Protein AF-A0A3D2QE95-F1 (afdb_monomer)

Sequence (88 aa):
MNSLRKADLKALIAAAVLFAIIYGLLQADVIGAFWELNLVLIGINIILATSLNMINGYTGQFSIGHAGFLAVGAYVGAIMTVKLGFNM

Foldseek 3Di:
DDPVVVVVVVVVVVVVVVVVVVVVCVVVCVQPPVNVVVVVVVVLVVVLVVVCCCCCVVVVDDDPCSVVVVVVVVVVVVCCVPPVVPDD

Mean predicted aligned error: 7.7 Å

pLDDT: mean 82.98, std 8.78, range [49.81, 93.38]

Radius of gyration: 17.08 Å; Cα contacts (8 Å, |Δi|>4): 25; chains: 1; bounding box: 46×33×39 Å

Solvent-accessible surface area (backbone atoms only — not comparable to full-atom values): 5068 Å² total; per-residue (Å²): 136,61,71,64,62,57,51,53,49,50,50,52,51,50,52,52,52,50,50,52,52,55,51,52,39,45,76,66,61,74,47,48,73,73,55,47,54,49,51,53,52,50,53,53,50,51,54,49,51,54,53,48,45,50,40,45,67,74,69,66,44,86,80,78,59,60,66,54,55,52,51,52,52,51,52,52,51,51,46,42,38,75,74,68,66,46,80,126

Secondary structure (DSSP, 8-state):
--HHHHHHHHHHHHHHHHHHHHHHHHHTT-S-HHHHHHHHHHHHHHHHHHHHIIIIIII-----SHHHHHHHHHHHHHHHHHHH----

Structure (mmCIF, N/CA/C/O backbone):
data_AF-A0A3D2QE95-F1
#
_entry.id   AF-A0A3D2QE95-F1
#
loop_
_atom_site.group_PDB
_atom_site.id
_atom_site.type_symbol
_atom_site.label_atom_id
_atom_site.label_alt_id
_atom_site.label_comp_id
_atom_site.label_asym_id
_atom_site.label_entity_id
_atom_site.label_seq_id
_atom_site.pdbx_PDB_ins_code
_atom_site.Cartn_x
_atom_site.Cartn_y
_atom_site.Cartn_z
_atom_site.occupancy
_atom_site.B_iso_or_equiv
_atom_site.auth_seq_id
_atom_site.auth_comp_id
_atom_site.auth_asym_id
_atom_site.auth_atom_id
_atom_site.pdbx_PDB_model_num
ATOM 1 N N . MET A 1 1 ? -28.295 -19.103 6.191 1.00 49.81 1 MET A N 1
ATOM 2 C CA . MET A 1 1 ? -26.836 -18.888 6.343 1.00 49.81 1 MET A CA 1
ATOM 3 C C . MET A 1 1 ? -26.460 -17.586 5.626 1.00 49.81 1 MET A C 1
ATOM 5 O O . MET A 1 1 ? -26.555 -17.521 4.407 1.00 49.81 1 MET A O 1
ATOM 9 N N . ASN A 1 2 ? -26.204 -16.543 6.421 1.00 55.19 2 ASN A N 1
ATOM 10 C CA . ASN A 1 2 ? -26.243 -15.092 6.159 1.00 55.19 2 ASN A CA 1
ATOM 11 C C . ASN A 1 2 ? -25.852 -14.584 4.757 1.00 55.19 2 ASN A C 1
ATOM 13 O O . ASN A 1 2 ? -24.701 -14.709 4.346 1.00 55.19 2 ASN A O 1
ATOM 17 N N . SER A 1 3 ? -26.799 -13.900 4.101 1.00 60.75 3 SER A N 1
ATOM 18 C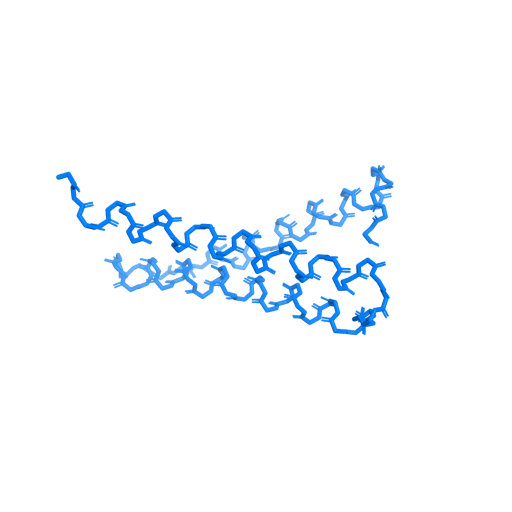 CA . SER A 1 3 ? -26.620 -13.122 2.859 1.00 60.75 3 SER A CA 1
ATOM 19 C C . SER A 1 3 ? -25.365 -12.228 2.882 1.00 60.75 3 SER A C 1
ATOM 21 O O . SER A 1 3 ? -24.617 -12.197 1.907 1.00 60.75 3 SER A O 1
ATOM 23 N N . LEU A 1 4 ? -25.076 -11.619 4.041 1.00 63.78 4 LEU A N 1
ATOM 24 C CA 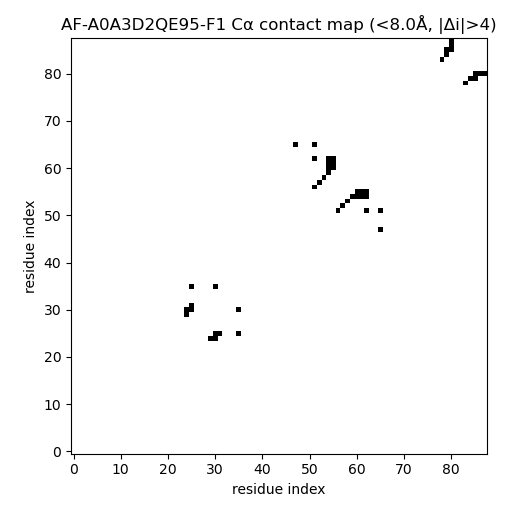. LEU A 1 4 ? -23.906 -10.765 4.293 1.00 63.78 4 LEU A CA 1
ATOM 25 C C . LEU A 1 4 ? -22.574 -11.473 3.984 1.00 63.78 4 LEU A C 1
ATOM 27 O O . LEU A 1 4 ? -21.812 -11.000 3.152 1.00 63.78 4 LEU A O 1
ATOM 31 N N . ARG A 1 5 ? -22.355 -12.692 4.500 1.00 75.62 5 ARG A N 1
ATOM 32 C CA . ARG A 1 5 ? -21.105 -13.446 4.263 1.00 75.62 5 ARG A CA 1
ATOM 33 C C . ARG A 1 5 ? -20.885 -13.817 2.795 1.00 75.62 5 ARG A C 1
ATOM 35 O O . ARG A 1 5 ? -19.745 -13.934 2.357 1.00 75.62 5 ARG A O 1
ATOM 42 N N . LYS A 1 6 ? -21.961 -14.032 2.027 1.00 74.62 6 LYS A N 1
ATOM 43 C CA . LYS A 1 6 ? -21.856 -14.313 0.585 1.00 74.62 6 LYS A CA 1
ATOM 44 C C . LYS A 1 6 ? -21.526 -13.048 -0.209 1.00 74.62 6 LYS A C 1
ATOM 46 O O . LYS A 1 6 ? -20.856 -13.156 -1.231 1.00 74.62 6 LYS A O 1
ATOM 51 N N . ALA A 1 7 ? -21.999 -11.884 0.235 1.00 80.69 7 ALA A N 1
ATOM 52 C CA . ALA A 1 7 ? -21.674 -10.597 -0.373 1.00 80.69 7 ALA A CA 1
ATOM 53 C C . ALA A 1 7 ? -20.216 -10.202 -0.096 1.00 80.69 7 ALA A C 1
ATOM 55 O O . ALA A 1 7 ? -19.502 -9.881 -1.043 1.00 80.69 7 ALA A O 1
ATOM 56 N N . ASP A 1 8 ? -19.751 -10.347 1.148 1.00 86.56 8 ASP A N 1
ATOM 57 C CA . ASP A 1 8 ? -18.356 -10.077 1.528 1.00 86.56 8 ASP A CA 1
ATOM 58 C C . ASP A 1 8 ? -17.383 -10.979 0.761 1.00 86.56 8 ASP A C 1
ATOM 60 O O . ASP A 1 8 ? -16.371 -10.521 0.233 1.00 86.56 8 ASP A O 1
ATOM 64 N N . LEU A 1 9 ? -17.725 -12.265 0.618 1.00 86.62 9 LEU A N 1
ATOM 65 C CA . LEU A 1 9 ? -16.921 -13.208 -0.155 1.00 86.62 9 LEU A CA 1
ATOM 66 C C . LEU A 1 9 ? -16.859 -12.826 -1.641 1.00 86.62 9 LEU A C 1
ATOM 68 O O . LEU A 1 9 ? -15.790 -12.879 -2.242 1.00 86.62 9 LEU A O 1
ATOM 72 N N . LYS A 1 10 ? -17.984 -12.412 -2.239 1.00 87.81 10 LYS A N 1
ATOM 73 C CA . LYS A 1 10 ? -18.003 -11.922 -3.626 1.00 87.81 10 LYS A CA 1
ATOM 74 C C . LYS A 1 10 ? -17.170 -10.650 -3.787 1.00 87.81 10 LYS A C 1
ATOM 76 O O . LYS A 1 10 ? -16.467 -10.536 -4.784 1.00 87.81 10 LYS A O 1
ATOM 81 N N . ALA A 1 11 ? -17.224 -9.729 -2.825 1.00 87.81 11 ALA A N 1
ATOM 82 C CA . ALA A 1 11 ? -16.432 -8.502 -2.840 1.00 87.81 11 ALA A CA 1
ATOM 83 C C . ALA A 1 11 ? -14.927 -8.794 -2.730 1.00 87.81 11 ALA A C 1
ATOM 85 O O . ALA A 1 11 ? 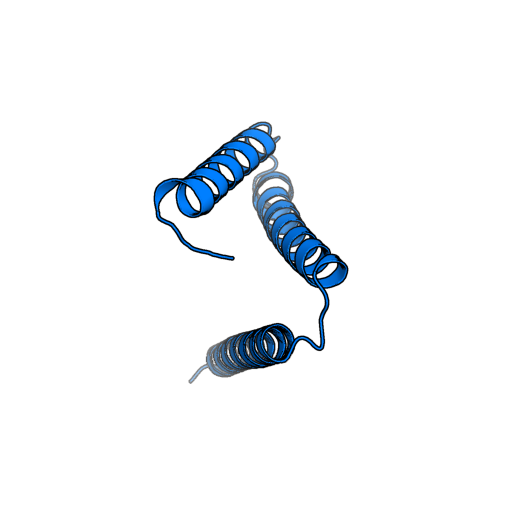-14.142 -8.236 -3.493 1.00 87.81 11 ALA A O 1
ATOM 86 N N . LEU A 1 12 ? -14.532 -9.723 -1.853 1.00 88.12 12 LEU A N 1
ATOM 87 C CA . LEU A 1 12 ? -13.143 -10.168 -1.727 1.00 88.12 12 LEU A CA 1
ATOM 88 C C . LEU A 1 12 ? -12.638 -10.806 -3.029 1.00 88.12 12 LEU A C 1
ATOM 90 O O . LEU A 1 12 ? -11.553 -10.474 -3.502 1.00 88.12 12 LEU A O 1
ATOM 94 N N . ILE A 1 13 ? -13.440 -11.689 -3.635 1.00 91.06 13 ILE A N 1
ATOM 95 C CA . ILE A 1 13 ? -13.105 -12.324 -4.916 1.00 91.06 13 ILE A CA 1
ATOM 96 C C . ILE A 1 13 ? -12.997 -11.268 -6.021 1.00 91.06 13 ILE A C 1
ATOM 98 O O . ILE A 1 13 ? -12.042 -11.295 -6.790 1.00 91.06 13 ILE A O 1
ATOM 102 N N . ALA A 1 14 ? -13.926 -10.314 -6.086 1.00 92.00 14 ALA A N 1
ATOM 103 C CA . ALA A 1 14 ? -13.880 -9.232 -7.066 1.00 92.00 14 ALA A CA 1
ATOM 104 C C . ALA A 1 14 ? -12.620 -8.365 -6.909 1.00 92.00 14 ALA A C 1
ATOM 106 O O . ALA A 1 14 ? -11.969 -8.059 -7.906 1.00 92.00 14 ALA A O 1
ATOM 107 N N . ALA A 1 15 ? -12.235 -8.024 -5.675 1.00 88.19 15 ALA A N 1
ATOM 108 C CA . ALA A 1 15 ? -11.007 -7.281 -5.396 1.00 88.19 15 ALA A CA 1
ATOM 109 C C . ALA A 1 15 ? -9.750 -8.071 -5.800 1.00 88.19 1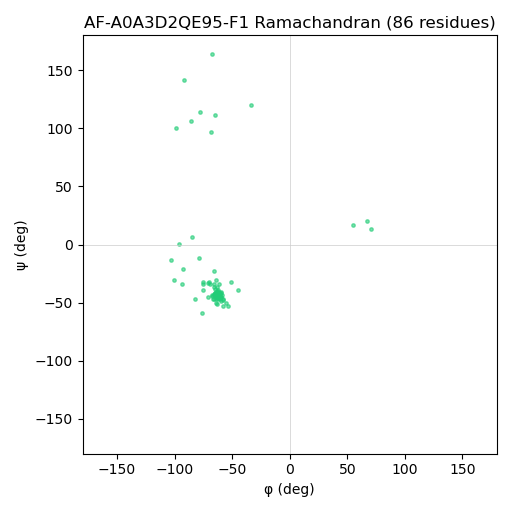5 ALA A C 1
ATOM 111 O O . ALA A 1 15 ? -8.845 -7.511 -6.416 1.00 88.19 15 ALA A O 1
ATOM 112 N N . ALA A 1 16 ? -9.712 -9.377 -5.517 1.00 90.38 16 ALA A N 1
ATOM 113 C CA . ALA A 1 16 ? -8.603 -10.244 -5.910 1.00 90.38 16 ALA A CA 1
ATOM 114 C C . ALA A 1 16 ? -8.481 -10.376 -7.439 1.00 90.38 16 ALA A C 1
ATOM 116 O O . ALA A 1 16 ? -7.379 -10.300 -7.980 1.00 90.38 16 ALA A O 1
ATOM 117 N N . VAL A 1 17 ? -9.607 -10.522 -8.145 1.00 93.38 17 VAL A N 1
ATOM 118 C CA . VAL A 1 17 ? -9.640 -10.570 -9.615 1.00 93.38 17 VAL A CA 1
ATOM 119 C C . VAL A 1 17 ? -9.172 -9.243 -10.211 1.00 93.38 17 VAL A C 1
ATOM 121 O O . VAL A 1 17 ? -8.350 -9.247 -11.123 1.00 93.38 17 VAL A O 1
ATOM 124 N N . LEU A 1 18 ? -9.637 -8.111 -9.675 1.00 90.88 18 LEU A N 1
ATOM 125 C CA . LEU A 1 18 ? -9.199 -6.788 -10.119 1.00 90.88 18 LEU A CA 1
ATOM 126 C C . LEU A 1 18 ? -7.683 -6.612 -9.946 1.00 90.88 18 LEU A C 1
ATOM 128 O O . LEU A 1 18 ? -7.012 -6.163 -10.873 1.00 90.88 18 LEU A O 1
ATOM 132 N N . PHE A 1 19 ? -7.141 -7.012 -8.792 1.00 88.00 19 PHE A N 1
ATOM 133 C CA . PHE A 1 19 ? -5.702 -6.966 -8.532 1.00 88.00 19 PHE A CA 1
ATOM 134 C C . PHE A 1 19 ? -4.912 -7.830 -9.524 1.00 88.00 19 PHE A C 1
ATOM 136 O O . PHE A 1 19 ? -3.925 -7.365 -10.088 1.00 88.00 19 PHE A O 1
ATOM 143 N N . ALA A 1 20 ? -5.372 -9.055 -9.792 1.00 89.31 20 ALA A N 1
ATOM 144 C CA . ALA A 1 20 ? -4.725 -9.954 -10.746 1.00 89.31 20 ALA A CA 1
ATOM 145 C C . ALA A 1 20 ? -4.721 -9.392 -12.178 1.00 89.31 20 ALA A C 1
ATOM 147 O O . ALA A 1 20 ? -3.714 -9.507 -12.875 1.00 89.31 20 ALA A O 1
ATOM 148 N N . ILE A 1 21 ? -5.814 -8.750 -12.606 1.00 90.25 21 ILE A N 1
ATOM 149 C CA . ILE A 1 21 ? -5.903 -8.098 -13.921 1.00 90.25 21 ILE A CA 1
ATOM 150 C C . ILE A 1 21 ? -4.901 -6.944 -14.008 1.00 90.25 21 ILE A C 1
ATOM 152 O O . ILE A 1 21 ? -4.116 -6.890 -14.949 1.00 90.25 21 ILE A O 1
ATOM 156 N N . ILE A 1 22 ? -4.887 -6.051 -13.015 1.00 85.94 22 ILE A N 1
ATOM 157 C CA . ILE A 1 22 ? -3.969 -4.903 -12.978 1.00 85.94 22 ILE A CA 1
ATOM 158 C C . ILE A 1 22 ? -2.509 -5.370 -12.996 1.00 85.94 22 ILE A C 1
ATOM 160 O O . ILE A 1 22 ? -1.706 -4.844 -13.764 1.00 85.94 22 ILE A O 1
ATOM 164 N N . TYR A 1 23 ? -2.174 -6.386 -12.198 1.00 85.38 23 TYR A N 1
ATOM 165 C CA . TYR A 1 23 ? -0.830 -6.956 -12.164 1.00 85.38 23 TYR A CA 1
ATOM 166 C C . TYR A 1 23 ? -0.439 -7.601 -13.502 1.00 85.38 23 TYR A C 1
ATOM 168 O O . TYR A 1 23 ? 0.676 -7.407 -13.979 1.00 85.38 23 TYR A O 1
ATOM 176 N N . GLY A 1 24 ? -1.366 -8.310 -14.154 1.00 85.75 24 GLY A N 1
ATOM 177 C CA . GLY A 1 24 ? -1.144 -8.856 -15.494 1.00 85.75 24 GLY A CA 1
ATOM 178 C C . GLY A 1 24 ? -0.912 -7.773 -16.553 1.00 85.75 24 GLY A C 1
ATOM 179 O O . GLY A 1 24 ? -0.071 -7.951 -17.429 1.00 85.75 24 GLY A O 1
ATOM 180 N N . LEU A 1 25 ? -1.608 -6.636 -16.455 1.00 84.12 25 LEU A N 1
ATOM 181 C CA . LEU A 1 25 ? -1.413 -5.494 -17.356 1.00 84.12 25 LEU A CA 1
ATOM 182 C C . LEU A 1 25 ? -0.070 -4.779 -17.137 1.00 84.12 25 LEU A C 1
ATOM 184 O O . LEU A 1 25 ? 0.492 -4.264 -18.103 1.00 84.12 25 LEU A O 1
ATOM 188 N N . LEU A 1 26 ? 0.436 -4.759 -15.901 1.00 82.06 26 LEU A N 1
ATOM 189 C CA . LEU A 1 26 ? 1.778 -4.258 -15.582 1.00 82.06 26 LEU A CA 1
ATOM 190 C C . LEU A 1 26 ? 2.859 -5.153 -16.198 1.00 82.06 26 LEU A C 1
ATOM 192 O O . LEU A 1 26 ? 3.739 -4.657 -16.888 1.00 82.06 26 LEU A O 1
ATOM 196 N N . GLN A 1 27 ? 2.740 -6.476 -16.044 1.00 78.88 27 GLN A N 1
ATOM 197 C CA . GLN A 1 27 ? 3.696 -7.438 -16.616 1.00 78.88 27 GLN A CA 1
ATOM 198 C C . GLN A 1 27 ? 3.703 -7.467 -18.151 1.00 78.88 27 GLN A C 1
ATOM 200 O O . GLN A 1 27 ? 4.676 -7.894 -18.763 1.00 78.88 27 GLN A O 1
ATOM 205 N N . ALA A 1 28 ? 2.610 -7.041 -18.784 1.00 81.38 28 ALA A N 1
ATOM 206 C CA . ALA A 1 28 ? 2.505 -6.947 -20.235 1.00 81.38 28 ALA A CA 1
ATOM 207 C C . ALA A 1 28 ? 3.075 -5.630 -20.807 1.00 81.38 28 ALA A C 1
ATOM 209 O O . ALA A 1 28 ? 2.881 -5.376 -21.996 1.00 81.38 28 ALA A O 1
ATOM 210 N N . ASP A 1 29 ? 3.706 -4.778 -19.981 1.00 77.31 29 ASP A N 1
ATOM 211 C CA . ASP A 1 29 ? 4.245 -3.452 -20.344 1.00 77.31 29 ASP A CA 1
ATOM 212 C C . ASP A 1 29 ? 3.214 -2.500 -20.994 1.00 77.31 29 ASP A C 1
ATOM 214 O O . ASP A 1 29 ? 3.552 -1.479 -21.597 1.00 77.31 29 ASP A O 1
ATOM 218 N N . VAL A 1 30 ? 1.915 -2.795 -20.858 1.00 78.31 30 VAL A N 1
ATOM 219 C CA . VAL A 1 30 ? 0.831 -1.930 -21.358 1.00 78.31 30 VAL A CA 1
ATOM 220 C C . VAL A 1 30 ? 0.733 -0.666 -20.500 1.00 78.31 30 VAL A C 1
ATOM 222 O O . VAL A 1 30 ? 0.402 0.416 -20.990 1.00 78.31 30 VAL A O 1
ATOM 225 N N . ILE A 1 31 ? 1.029 -0.804 -19.206 1.00 75.06 31 ILE A N 1
ATOM 226 C CA . ILE A 1 31 ? 1.066 0.281 -18.230 1.00 75.06 31 ILE A CA 1
ATOM 227 C C . ILE A 1 31 ? 2.528 0.698 -18.056 1.00 75.06 31 ILE A C 1
ATOM 229 O O . ILE A 1 31 ? 3.279 0.046 -17.346 1.00 75.06 31 ILE A O 1
ATOM 233 N N . GLY A 1 32 ? 2.935 1.790 -18.708 1.00 79.56 32 GLY A N 1
ATOM 234 C CA . GLY A 1 32 ? 4.305 2.298 -18.588 1.00 79.56 32 GLY A CA 1
ATOM 235 C C . GLY A 1 32 ? 4.642 2.842 -17.189 1.00 79.56 32 GLY A C 1
ATOM 236 O O . GLY A 1 32 ? 3.750 3.205 -16.420 1.00 79.56 32 GLY A O 1
ATOM 237 N N . ALA A 1 33 ? 5.940 3.005 -16.906 1.00 80.75 33 ALA A N 1
ATOM 238 C CA . ALA A 1 33 ? 6.490 3.377 -15.591 1.00 80.75 33 ALA A CA 1
ATOM 239 C C . ALA A 1 33 ? 5.850 4.617 -14.925 1.00 80.75 33 ALA A C 1
ATOM 241 O O . ALA A 1 33 ? 5.728 4.694 -13.703 1.00 80.75 33 ALA A O 1
ATOM 242 N N . PHE A 1 34 ? 5.398 5.601 -15.713 1.00 85.56 34 PHE A N 1
ATOM 243 C CA . PHE A 1 34 ? 4.675 6.762 -15.179 1.00 85.56 34 PHE A CA 1
ATOM 244 C C . PHE A 1 34 ? 3.339 6.370 -14.529 1.00 85.56 34 PHE A C 1
ATOM 246 O O . PHE A 1 34 ? 2.989 6.860 -13.451 1.00 85.56 34 PHE A O 1
ATOM 253 N N . TRP A 1 35 ? 2.578 5.505 -15.196 1.00 86.38 35 TRP A N 1
ATOM 254 C CA . TRP A 1 35 ? 1.269 5.064 -14.729 1.00 86.38 35 TRP A CA 1
ATOM 255 C C . TRP A 1 35 ? 1.390 4.072 -13.581 1.00 86.38 35 TRP A C 1
ATOM 257 O O . TRP A 1 35 ? 0.578 4.127 -12.661 1.00 86.38 35 TRP A O 1
ATOM 267 N N . GLU A 1 36 ? 2.429 3.239 -13.587 1.00 85.38 36 GLU A N 1
ATOM 268 C CA . GLU A 1 36 ? 2.761 2.355 -12.472 1.00 85.38 36 GLU A CA 1
ATOM 269 C C . GLU A 1 36 ? 2.984 3.143 -11.174 1.00 85.38 36 GLU A C 1
ATOM 271 O O . GLU A 1 36 ? 2.300 2.901 -10.175 1.00 85.38 36 GLU A O 1
ATOM 276 N N . LEU A 1 37 ? 3.859 4.155 -11.204 1.00 87.94 37 LEU A N 1
ATOM 277 C CA . LEU A 1 37 ? 4.134 4.993 -10.036 1.00 87.94 37 LEU A CA 1
ATOM 278 C C . LEU A 1 37 ? 2.864 5.696 -9.536 1.00 87.94 37 LEU A C 1
ATOM 280 O O . LEU A 1 37 ? 2.612 5.752 -8.330 1.00 87.94 37 LEU A O 1
ATOM 284 N N . ASN A 1 38 ? 2.028 6.197 -10.451 1.00 90.94 38 ASN A N 1
ATOM 285 C CA . ASN A 1 38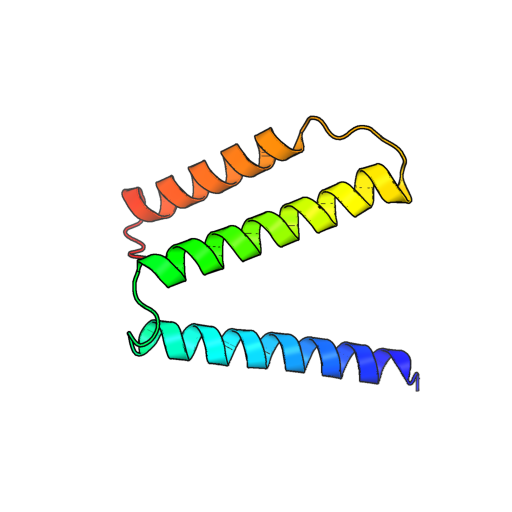 ? 0.744 6.797 -10.085 1.00 90.94 38 ASN A CA 1
ATOM 286 C C . ASN A 1 38 ? -0.203 5.782 -9.434 1.00 90.94 38 ASN A C 1
ATOM 288 O O . ASN A 1 38 ? -0.857 6.119 -8.447 1.00 90.94 38 ASN A O 1
ATOM 292 N N . LEU A 1 39 ? -0.261 4.544 -9.929 1.00 88.81 39 LEU A N 1
ATOM 293 C CA . LEU A 1 39 ? -1.089 3.490 -9.341 1.00 88.81 39 LEU A CA 1
ATOM 294 C C . LEU A 1 39 ? -0.668 3.185 -7.898 1.00 88.81 39 LEU A C 1
ATOM 296 O O . LEU A 1 39 ? -1.516 3.077 -7.008 1.00 88.81 39 LEU A O 1
ATOM 300 N N . VAL A 1 40 ? 0.644 3.107 -7.660 1.00 88.12 40 VAL A N 1
ATOM 301 C CA . VAL A 1 40 ? 1.216 2.905 -6.323 1.00 88.12 40 VAL A CA 1
ATOM 302 C C . VAL A 1 40 ? 0.863 4.076 -5.403 1.00 88.12 40 VAL A C 1
ATOM 304 O O . VAL A 1 40 ? 0.380 3.857 -4.290 1.00 88.12 40 VAL A O 1
ATOM 307 N N . LEU A 1 41 ? 1.020 5.320 -5.868 1.00 90.50 41 LEU A N 1
ATOM 308 C CA . LEU A 1 41 ? 0.638 6.508 -5.098 1.00 90.50 41 LEU A CA 1
ATOM 309 C C . LEU A 1 41 ? -0.859 6.537 -4.776 1.00 90.50 41 LEU A C 1
ATOM 311 O O . LEU A 1 41 ? -1.231 6.895 -3.658 1.00 90.50 41 LEU A O 1
ATOM 315 N N . ILE A 1 42 ? -1.726 6.154 -5.715 1.00 92.06 42 ILE A N 1
ATOM 316 C CA . ILE A 1 42 ? -3.171 6.053 -5.473 1.00 92.06 42 ILE A CA 1
ATOM 317 C C . ILE A 1 42 ? -3.443 5.037 -4.358 1.00 92.06 42 ILE A C 1
ATOM 319 O O . ILE A 1 42 ? -4.165 5.356 -3.413 1.00 92.06 42 ILE A O 1
ATOM 323 N N . GLY A 1 43 ? -2.823 3.854 -4.414 1.00 89.50 43 GLY A N 1
ATOM 324 C CA . GLY A 1 43 ? -2.960 2.828 -3.377 1.00 89.50 43 GLY A CA 1
ATOM 325 C C . GLY A 1 43 ? -2.535 3.325 -1.993 1.00 89.50 43 GLY A C 1
ATOM 326 O O . GLY A 1 43 ? -3.289 3.192 -1.027 1.00 89.50 43 GLY A O 1
ATOM 327 N N . ILE A 1 44 ? -1.372 3.975 -1.908 1.00 90.38 44 ILE A N 1
ATOM 328 C CA . ILE A 1 44 ? -0.871 4.580 -0.665 1.00 90.38 44 ILE A CA 1
ATOM 329 C C . ILE A 1 44 ? -1.864 5.616 -0.124 1.00 90.38 44 ILE A C 1
ATOM 331 O O . ILE A 1 44 ? -2.204 5.576 1.059 1.00 90.38 44 ILE A O 1
ATOM 335 N N . ASN A 1 45 ? -2.370 6.513 -0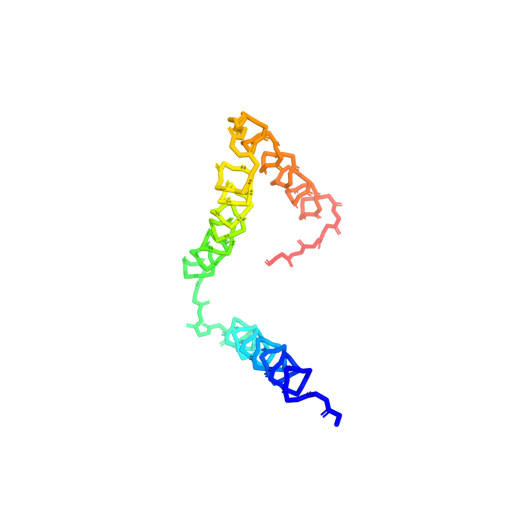.974 1.00 91.31 45 ASN A N 1
ATOM 336 C CA . ASN A 1 45 ? -3.315 7.553 -0.565 1.00 91.31 45 ASN A CA 1
ATOM 337 C C . ASN A 1 45 ? -4.661 6.980 -0.100 1.00 91.31 45 ASN A C 1
ATOM 339 O O . ASN A 1 45 ? -5.230 7.492 0.863 1.00 91.31 45 ASN A O 1
ATOM 343 N N . ILE A 1 46 ? -5.158 5.902 -0.718 1.00 91.69 46 ILE A N 1
ATOM 344 C CA . ILE A 1 46 ? -6.380 5.213 -0.267 1.00 91.69 46 ILE A CA 1
ATOM 345 C C . ILE A 1 46 ? -6.176 4.622 1.132 1.00 91.69 46 ILE A C 1
ATOM 347 O O . ILE A 1 46 ? -7.032 4.797 2.003 1.00 91.69 46 ILE A O 1
ATOM 351 N N . ILE A 1 47 ? -5.044 3.954 1.380 1.00 89.69 47 ILE A N 1
ATOM 352 C CA . ILE A 1 47 ? -4.721 3.393 2.703 1.00 89.69 47 ILE A CA 1
ATOM 353 C C . ILE A 1 47 ? -4.640 4.517 3.745 1.00 89.69 47 ILE A C 1
ATOM 355 O O . ILE A 1 47 ? -5.210 4.405 4.830 1.00 89.69 47 ILE A O 1
ATOM 359 N N . LEU A 1 48 ? -4.002 5.635 3.394 1.00 88.56 48 LEU A N 1
ATOM 360 C CA . LEU A 1 48 ? -3.878 6.801 4.270 1.00 88.56 48 LEU A CA 1
ATOM 361 C C . LEU A 1 48 ? -5.235 7.432 4.589 1.00 88.56 48 LEU A C 1
ATOM 363 O O . LEU A 1 48 ? -5.535 7.695 5.751 1.00 88.56 48 LEU A O 1
ATOM 367 N N . ALA A 1 49 ? -6.070 7.640 3.572 1.00 89.75 49 ALA A N 1
ATOM 368 C CA . ALA A 1 49 ? -7.389 8.237 3.727 1.00 89.75 49 ALA A CA 1
ATOM 369 C C . ALA A 1 49 ? -8.322 7.343 4.553 1.00 89.75 49 ALA A C 1
ATOM 371 O O . ALA A 1 49 ? -9.019 7.834 5.439 1.00 89.75 49 ALA A O 1
ATOM 372 N N . THR A 1 50 ? -8.321 6.032 4.301 1.00 88.69 50 THR A N 1
ATOM 373 C CA . THR A 1 50 ? -9.167 5.075 5.034 1.00 88.69 50 THR A CA 1
ATOM 374 C C . THR A 1 50 ? -8.743 4.941 6.494 1.00 88.69 50 THR A C 1
ATOM 376 O O . THR A 1 50 ? -9.597 4.983 7.380 1.00 88.69 50 THR A O 1
ATOM 379 N N . SER A 1 51 ? -7.440 4.860 6.761 1.00 85.19 51 SER A N 1
ATOM 380 C CA . SER A 1 51 ? -6.894 4.810 8.119 1.00 85.19 51 SER A CA 1
ATOM 381 C C . SER A 1 51 ? -7.149 6.114 8.890 1.00 85.19 51 SER A C 1
ATOM 383 O O . SER A 1 51 ? -7.615 6.080 10.032 1.00 85.19 51 SER A O 1
ATOM 385 N N . LEU A 1 52 ? -6.951 7.279 8.260 1.00 86.69 52 LEU A N 1
ATOM 386 C CA . LEU A 1 52 ? -7.247 8.572 8.881 1.00 86.69 52 LEU A CA 1
ATOM 387 C C . LEU A 1 52 ? -8.745 8.743 9.152 1.00 86.69 52 LEU A C 1
ATOM 389 O O . LEU A 1 52 ? -9.117 9.208 10.226 1.00 86.69 52 LEU A O 1
ATOM 393 N N . ASN A 1 53 ? -9.602 8.331 8.215 1.00 86.94 53 ASN A N 1
ATOM 394 C CA . ASN A 1 53 ? -11.049 8.328 8.407 1.00 86.94 53 ASN A CA 1
ATOM 395 C C . ASN A 1 53 ? -11.456 7.413 9.569 1.00 86.94 53 ASN A C 1
ATOM 397 O O . ASN A 1 53 ? -12.385 7.729 10.305 1.00 86.94 53 ASN A O 1
ATOM 401 N N . MET A 1 54 ? -10.742 6.306 9.785 1.00 84.44 54 MET A N 1
ATOM 402 C CA . MET A 1 54 ? -11.044 5.415 10.896 1.00 84.44 54 MET A CA 1
ATOM 403 C C . MET A 1 54 ? -10.754 6.069 12.256 1.00 84.44 54 MET A C 1
ATOM 405 O O . MET A 1 54 ? -11.582 5.996 13.162 1.00 84.44 54 MET A O 1
ATOM 409 N N . ILE A 1 55 ? -9.610 6.746 12.387 1.00 84.38 55 ILE A N 1
ATOM 410 C CA . ILE A 1 55 ? -9.196 7.409 13.633 1.00 84.38 55 ILE A CA 1
ATOM 411 C C . ILE A 1 55 ? -9.977 8.714 13.837 1.00 84.38 55 ILE A C 1
ATOM 413 O O . ILE A 1 55 ? -10.706 8.872 14.813 1.00 84.38 55 ILE A O 1
ATOM 417 N N . ASN A 1 56 ? -9.887 9.651 12.895 1.00 84.88 56 ASN A N 1
ATOM 418 C CA . ASN A 1 56 ? -10.528 10.954 13.048 1.00 84.88 56 ASN A CA 1
ATOM 419 C C . ASN A 1 56 ? -12.062 10.839 12.990 1.00 84.88 56 ASN A C 1
ATOM 421 O O . ASN A 1 56 ? -12.751 11.591 13.671 1.00 84.88 56 ASN A O 1
ATOM 425 N N . GLY A 1 57 ? -12.593 9.914 12.183 1.00 81.44 57 GLY A N 1
ATOM 426 C CA . GLY A 1 57 ? -14.032 9.750 11.973 1.00 81.44 57 GLY A CA 1
ATOM 427 C C . GLY A 1 57 ? -14.731 8.933 13.059 1.00 81.44 57 GLY A C 1
ATOM 428 O O . GLY A 1 57 ? -15.764 9.376 13.554 1.00 81.44 57 GLY A O 1
ATOM 429 N N . TYR A 1 58 ? -14.195 7.769 13.461 1.00 80.00 58 TYR A N 1
ATOM 430 C CA . TYR A 1 58 ? -14.864 6.918 14.464 1.00 80.00 58 TYR A CA 1
ATOM 431 C C . TYR A 1 58 ? -14.406 7.164 15.901 1.00 80.00 58 TYR A C 1
ATOM 433 O O . TYR A 1 58 ? -15.221 7.026 16.811 1.00 80.00 58 TYR A O 1
ATOM 441 N N . THR A 1 59 ? -13.133 7.502 16.136 1.00 80.88 59 THR A N 1
ATOM 442 C CA . THR A 1 59 ? -12.617 7.719 17.504 1.00 80.88 59 THR A CA 1
ATOM 443 C C . THR A 1 59 ? -12.457 9.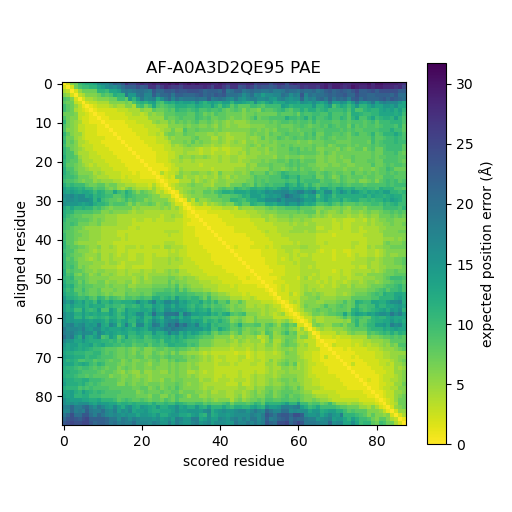196 17.862 1.00 80.88 59 THR A C 1
ATOM 445 O O . THR A 1 59 ? -12.303 9.517 19.039 1.00 80.88 59 THR A O 1
ATOM 448 N N . GLY A 1 60 ? -12.522 10.103 16.879 1.00 80.50 60 GLY A N 1
ATOM 449 C CA . GLY A 1 60 ? -12.458 11.553 17.087 1.00 80.50 60 GLY A CA 1
ATOM 450 C C . GLY A 1 60 ? -11.082 12.072 17.519 1.00 80.50 60 GLY A C 1
ATOM 451 O O . GLY A 1 60 ? -10.974 13.203 17.990 1.00 80.50 60 GLY A O 1
ATOM 452 N N . GLN A 1 61 ? -10.027 11.263 17.400 1.00 85.00 61 GLN A N 1
ATOM 453 C CA . GLN A 1 61 ? -8.671 11.635 17.813 1.00 85.00 61 GLN A CA 1
ATOM 454 C C . GLN A 1 61 ? -7.890 12.253 16.654 1.00 85.00 61 GLN A C 1
ATOM 456 O O . GLN A 1 61 ? -7.987 11.784 15.528 1.00 85.00 61 GLN A O 1
ATOM 461 N N . PHE A 1 62 ? -7.070 13.274 16.922 1.00 74.19 62 PHE A N 1
ATOM 462 C CA . PHE A 1 62 ? -6.236 13.895 15.891 1.00 74.19 62 PHE A CA 1
ATOM 463 C C . PHE A 1 62 ? -5.000 13.029 15.604 1.00 74.19 62 PHE A C 1
ATOM 465 O O . PHE A 1 62 ? -4.137 12.855 16.468 1.00 74.19 62 PHE A O 1
ATOM 472 N N . SER A 1 63 ? -4.896 12.473 14.395 1.00 74.38 63 SER A N 1
ATOM 473 C CA . SER A 1 63 ? -3.759 11.622 14.027 1.00 74.38 63 SER A CA 1
ATOM 474 C C . SER A 1 63 ? -2.554 12.430 13.517 1.00 74.38 63 SER A C 1
ATOM 476 O O . SER A 1 63 ? -2.555 12.905 12.385 1.00 74.38 63 SER A O 1
ATOM 478 N N . ILE A 1 64 ? -1.494 12.544 14.331 1.00 74.69 64 ILE A N 1
ATOM 479 C CA . ILE A 1 64 ? -0.200 13.157 13.940 1.00 74.69 64 ILE A CA 1
ATOM 480 C C . ILE A 1 64 ? 0.804 12.100 13.423 1.00 74.69 64 ILE A C 1
ATOM 482 O O . ILE A 1 64 ? 1.724 12.411 12.672 1.00 74.69 64 ILE A O 1
ATOM 486 N N . GLY A 1 65 ? 0.614 10.822 13.770 1.00 78.56 65 GLY A N 1
ATOM 487 C CA . GLY A 1 65 ? 1.554 9.738 13.445 1.00 78.56 65 GLY A CA 1
ATOM 488 C C . GLY A 1 65 ? 1.496 9.204 12.007 1.00 78.56 65 GLY A C 1
ATOM 489 O O . GLY A 1 65 ? 2.394 8.470 11.603 1.00 78.56 65 GLY A O 1
ATOM 490 N N . HIS A 1 66 ? 0.477 9.558 11.216 1.00 80.00 66 HIS A N 1
ATOM 491 C CA . HIS A 1 66 ? 0.262 9.001 9.870 1.00 80.00 66 HIS A CA 1
ATOM 492 C C . HIS A 1 66 ? 1.435 9.246 8.910 1.00 80.00 66 HIS A C 1
ATOM 494 O O . HIS A 1 66 ? 1.861 8.328 8.211 1.00 80.00 66 HIS A O 1
ATOM 500 N N . ALA A 1 67 ? 1.996 10.459 8.916 1.00 80.75 67 ALA A N 1
ATOM 501 C CA . ALA A 1 67 ? 3.167 10.785 8.104 1.00 80.75 67 ALA A CA 1
ATOM 502 C C . ALA A 1 67 ? 4.411 9.992 8.548 1.00 80.75 67 ALA A C 1
ATOM 504 O O . ALA A 1 67 ? 5.214 9.586 7.712 1.00 80.75 67 ALA A O 1
ATOM 505 N N . GLY A 1 68 ? 4.535 9.715 9.852 1.00 82.94 68 GLY A N 1
ATOM 506 C CA . GLY A 1 68 ? 5.610 8.891 10.404 1.00 82.94 68 GLY A CA 1
ATOM 507 C C . GLY A 1 68 ? 5.524 7.437 9.940 1.00 82.94 68 GLY A C 1
ATOM 508 O O . GLY A 1 68 ? 6.513 6.889 9.461 1.00 82.94 68 GLY A O 1
ATOM 509 N N . PHE A 1 69 ? 4.338 6.826 10.002 1.00 83.94 69 PHE A N 1
ATOM 510 C CA . PHE A 1 69 ? 4.141 5.456 9.512 1.00 83.94 69 PHE A CA 1
ATOM 511 C C . PHE A 1 69 ? 4.335 5.341 7.997 1.00 83.94 69 PHE A C 1
ATOM 513 O O . PHE A 1 69 ? 4.953 4.379 7.538 1.00 83.94 69 PHE A O 1
ATOM 520 N N . LEU A 1 70 ? 3.887 6.342 7.232 1.00 87.44 70 LEU A N 1
ATOM 521 C CA . LEU A 1 70 ? 4.155 6.419 5.796 1.00 87.44 70 LEU A CA 1
ATOM 522 C C . LEU A 1 70 ? 5.665 6.460 5.510 1.00 87.44 70 LEU A C 1
ATOM 524 O O . LEU A 1 70 ? 6.152 5.693 4.680 1.00 87.44 70 LEU A O 1
ATOM 528 N N . ALA A 1 71 ? 6.409 7.322 6.211 1.00 87.06 71 ALA A N 1
ATOM 529 C CA . ALA A 1 71 ? 7.850 7.473 6.022 1.00 87.06 71 ALA A CA 1
ATOM 530 C C . ALA A 1 71 ? 8.620 6.187 6.362 1.00 87.06 71 ALA A C 1
ATOM 532 O O . ALA A 1 71 ? 9.504 5.781 5.607 1.00 87.06 71 ALA A O 1
ATOM 533 N N . VAL A 1 72 ? 8.259 5.512 7.459 1.00 91.12 72 VAL A N 1
ATOM 534 C CA . VAL A 1 72 ? 8.873 4.231 7.842 1.00 91.12 72 VAL A CA 1
ATOM 535 C C . VAL A 1 72 ? 8.593 3.156 6.788 1.00 91.12 72 VAL A C 1
ATOM 537 O O . VAL A 1 72 ? 9.521 2.465 6.372 1.00 91.12 72 VAL A O 1
ATOM 540 N N . GLY A 1 73 ? 7.352 3.039 6.304 1.00 87.81 73 GLY A N 1
ATOM 541 C CA . GLY A 1 73 ? 6.997 2.081 5.253 1.00 87.81 73 GLY A CA 1
ATOM 542 C C . GLY A 1 73 ? 7.750 2.328 3.943 1.00 87.81 73 GLY A C 1
ATOM 543 O O . GLY A 1 73 ? 8.311 1.393 3.371 1.00 87.81 73 GLY A O 1
ATOM 544 N N . ALA A 1 74 ? 7.838 3.590 3.508 1.00 88.69 74 AL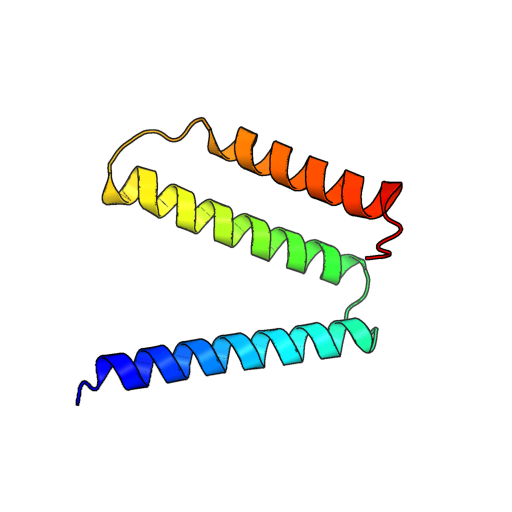A A N 1
ATOM 545 C CA . ALA A 1 74 ? 8.590 3.973 2.314 1.00 88.69 74 ALA A CA 1
ATOM 546 C C . ALA A 1 74 ? 10.089 3.652 2.450 1.00 88.69 74 ALA A C 1
ATOM 548 O O . ALA A 1 74 ? 10.696 3.125 1.518 1.00 88.69 74 ALA A O 1
ATOM 549 N N . TYR A 1 75 ? 10.679 3.910 3.622 1.00 89.62 75 TYR A N 1
ATOM 550 C CA . TYR A 1 75 ? 12.085 3.606 3.894 1.00 89.62 75 TYR A CA 1
ATOM 551 C C . TYR A 1 75 ? 12.372 2.099 3.890 1.00 89.62 75 TYR A C 1
ATOM 553 O O . TYR A 1 75 ? 13.363 1.659 3.306 1.00 89.62 75 TYR A O 1
ATOM 561 N N . VAL A 1 76 ? 11.489 1.294 4.491 1.00 90.00 76 VAL A N 1
ATOM 562 C CA . VAL A 1 76 ? 11.598 -0.171 4.444 1.00 90.00 76 VAL A CA 1
ATOM 563 C C . VAL A 1 76 ? 11.478 -0.669 3.002 1.00 90.00 76 VAL A C 1
ATOM 565 O O . VAL A 1 76 ? 12.308 -1.471 2.579 1.00 90.00 76 VAL A O 1
ATOM 568 N N . GLY A 1 77 ? 10.519 -0.148 2.228 1.00 87.12 77 GLY A N 1
ATOM 569 C CA . GLY A 1 77 ? 10.383 -0.427 0.794 1.00 87.12 77 GLY A CA 1
ATOM 570 C C . GLY A 1 77 ? 11.672 -0.149 0.022 1.00 87.12 77 GLY A C 1
ATOM 571 O O . GLY A 1 77 ? 12.208 -1.044 -0.628 1.00 87.12 77 GLY A O 1
ATOM 572 N N . ALA A 1 78 ? 12.227 1.05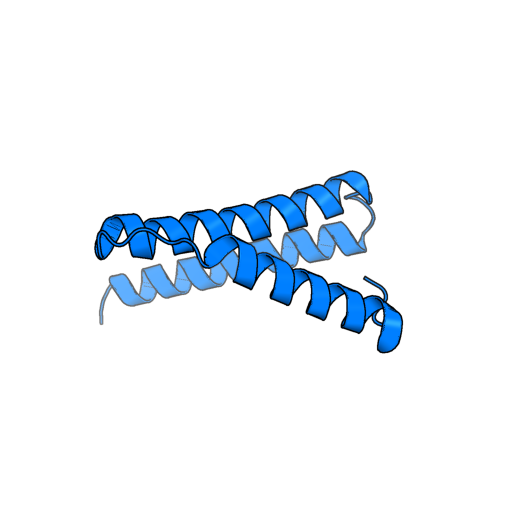4 0.182 1.00 86.62 78 ALA A N 1
ATOM 573 C CA . ALA A 1 78 ? 13.471 1.455 -0.466 1.00 86.62 78 ALA A CA 1
ATOM 574 C C . ALA A 1 78 ? 14.656 0.551 -0.083 1.00 86.62 78 ALA A C 1
ATOM 576 O O . ALA A 1 78 ? 15.442 0.167 -0.949 1.00 86.62 78 ALA A O 1
ATOM 577 N N . ILE A 1 79 ? 14.784 0.164 1.193 1.00 89.69 79 ILE A N 1
ATOM 578 C CA . ILE A 1 79 ? 15.828 -0.776 1.629 1.00 89.69 79 ILE A CA 1
ATOM 579 C C . ILE A 1 79 ? 15.649 -2.147 0.979 1.00 89.69 79 ILE A C 1
ATOM 581 O O . ILE A 1 79 ? 16.647 -2.745 0.576 1.00 89.69 79 ILE A O 1
ATOM 585 N N . MET A 1 80 ? 14.421 -2.658 0.880 1.00 86.19 80 MET A N 1
ATOM 586 C CA . MET A 1 80 ? 14.180 -3.958 0.254 1.00 86.19 80 MET A CA 1
ATOM 587 C C . MET A 1 80 ? 14.564 -3.936 -1.231 1.00 86.19 80 MET A C 1
ATOM 589 O O . MET A 1 80 ? 15.275 -4.831 -1.680 1.00 86.19 80 MET A O 1
ATOM 593 N N . THR A 1 81 ? 14.212 -2.883 -1.967 1.00 84.94 81 THR A N 1
ATOM 594 C CA . THR A 1 81 ? 14.610 -2.732 -3.377 1.00 84.94 81 THR A CA 1
ATOM 595 C C . THR A 1 81 ? 16.130 -2.617 -3.524 1.00 84.94 81 THR A C 1
ATOM 597 O O . THR A 1 81 ? 16.749 -3.364 -4.277 1.00 84.94 81 THR A O 1
ATOM 600 N N . VAL A 1 82 ? 16.762 -1.719 -2.761 1.00 85.44 82 VAL A N 1
ATOM 601 C CA . VAL A 1 82 ? 18.187 -1.384 -2.930 1.00 85.44 82 VAL A CA 1
ATOM 602 C C . VAL A 1 82 ? 19.119 -2.468 -2.384 1.00 85.44 82 VAL A C 1
ATOM 604 O O . VAL A 1 82 ? 20.168 -2.723 -2.972 1.00 85.44 82 VAL A O 1
ATOM 607 N N . LYS A 1 83 ? 18.783 -3.091 -1.247 1.00 81.44 83 LYS A N 1
ATOM 608 C CA . LYS A 1 83 ? 19.677 -4.039 -0.557 1.00 81.44 83 LYS A CA 1
ATOM 609 C C . LYS A 1 83 ? 19.347 -5.506 -0.793 1.00 81.44 83 LYS A C 1
ATOM 611 O O . LYS A 1 83 ? 20.265 -6.318 -0.738 1.00 81.44 83 LYS A O 1
ATOM 616 N N . LEU A 1 84 ? 18.077 -5.860 -1.009 1.00 76.62 84 LEU A N 1
ATOM 617 C CA . LEU A 1 84 ? 17.675 -7.258 -1.220 1.00 76.62 84 LEU A CA 1
ATOM 618 C C . LEU A 1 84 ? 17.565 -7.628 -2.704 1.00 76.62 84 LEU A C 1
ATOM 620 O O . LEU A 1 84 ? 17.264 -8.776 -3.011 1.00 76.62 84 LEU A O 1
ATOM 624 N N . GLY A 1 85 ? 17.835 -6.690 -3.620 1.00 69.50 85 GLY A N 1
ATOM 625 C CA . GLY A 1 85 ? 17.824 -6.958 -5.060 1.00 69.50 85 GLY A CA 1
ATOM 626 C C . GLY A 1 85 ? 16.434 -7.284 -5.607 1.00 69.50 85 GLY A C 1
ATOM 627 O O . GLY A 1 85 ? 16.325 -7.879 -6.677 1.00 69.50 85 GLY A O 1
ATOM 628 N N . PHE A 1 86 ? 15.372 -6.909 -4.886 1.00 65.06 86 PHE A N 1
ATOM 629 C CA . PHE A 1 86 ? 14.024 -6.905 -5.437 1.00 65.06 86 PHE A CA 1
ATOM 630 C C . PHE A 1 86 ? 13.961 -5.805 -6.497 1.00 65.06 86 PHE A C 1
ATOM 632 O O . PHE A 1 86 ? 13.791 -4.636 -6.162 1.00 65.06 86 PHE A O 1
ATOM 639 N N . ASN A 1 87 ? 14.138 -6.172 -7.768 1.00 58.75 87 ASN A N 1
ATOM 640 C CA . ASN A 1 87 ? 13.737 -5.310 -8.874 1.00 58.75 87 ASN A CA 1
ATOM 641 C C . ASN A 1 87 ? 12.212 -5.190 -8.807 1.00 58.75 87 ASN A C 1
ATOM 643 O O . ASN A 1 87 ? 11.513 -6.196 -8.946 1.00 58.75 87 ASN A O 1
ATOM 647 N N . MET A 1 88 ? 11.743 -3.986 -8.479 1.00 58.34 88 MET A N 1
ATOM 648 C CA . MET A 1 88 ? 10.358 -3.582 -8.707 1.00 58.34 88 MET A CA 1
ATOM 649 C C . MET A 1 88 ? 10.157 -3.409 -10.206 1.00 58.34 88 MET A C 1
ATOM 651 O O . MET A 1 88 ? 11.077 -2.829 -10.831 1.00 58.34 88 MET A O 1
#